Protein AF-A0AAW4VIT5-F1 (afdb_monomer)

Solvent-accessible surface area (backbone atoms only — not comparable to full-atom values): 4441 Å² total; per-residue (Å²): 111,73,70,60,55,52,50,55,50,50,54,52,49,54,52,50,51,52,40,51,52,53,27,50,51,50,42,68,75,44,63,64,66,90,77,83,92,70,62,59,65,63,69,28,66,69,78,78,84,42,30,68,60,56,68,69,66,43,60,72,61,35,51,55,49,29,52,55,48,17,53,78,67,78,32,78

pLDDT: mean 91.98, std 7.08, range [62.72, 98.38]

Sequence (76 aa):
MRKVNRIYRKIANQRLDSLHKKSTEIANQYGIVCVEDLDMKAIGNKGFGNGKATFDNGYGMFLNMLDYKLKERGKY

Structure (mmCIF, N/CA/C/O backbone):
data_AF-A0AAW4VIT5-F1
#
_entry.id   AF-A0AAW4VIT5-F1
#
loop_
_atom_site.group_PDB
_atom_site.id
_atom_site.type_symbol
_atom_site.label_atom_id
_atom_site.label_alt_id
_atom_site.label_comp_id
_atom_site.label_asym_id
_atom_site.label_entity_id
_atom_site.label_seq_id
_atom_site.pdbx_PDB_ins_code
_atom_site.Cartn_x
_atom_site.Cartn_y
_atom_site.Cartn_z
_atom_site.occupancy
_atom_site.B_iso_or_equiv
_atom_site.auth_seq_id
_atom_site.auth_comp_id
_atom_site.auth_asym_id
_atom_site.auth_atom_id
_atom_site.pdbx_PDB_model_num
ATOM 1 N N . MET A 1 1 ? 28.862 -3.977 -9.044 1.00 62.72 1 MET A N 1
ATOM 2 C CA . MET A 1 1 ? 27.582 -4.419 -8.433 1.00 62.72 1 MET A CA 1
ATOM 3 C C . MET A 1 1 ? 27.092 -3.589 -7.237 1.00 62.72 1 MET A C 1
ATOM 5 O O . MET A 1 1 ? 25.922 -3.232 -7.224 1.00 62.72 1 MET A O 1
ATOM 9 N N . ARG A 1 2 ? 27.928 -3.209 -6.251 1.00 83.75 2 ARG A N 1
ATOM 10 C CA . ARG A 1 2 ? 27.463 -2.509 -5.022 1.00 83.75 2 ARG A CA 1
ATOM 11 C C . ARG A 1 2 ? 26.710 -1.182 -5.256 1.00 83.75 2 ARG A C 1
ATOM 13 O O . ARG A 1 2 ? 25.712 -0.930 -4.588 1.00 83.75 2 ARG A O 1
ATOM 20 N N . LYS A 1 3 ? 27.151 -0.346 -6.210 1.00 87.88 3 LYS A N 1
ATOM 21 C CA . LYS A 1 3 ? 26.486 0.937 -6.537 1.00 87.88 3 LYS A CA 1
ATOM 22 C C . LYS A 1 3 ? 25.060 0.745 -7.069 1.00 87.88 3 LYS A C 1
ATOM 24 O O . LYS A 1 3 ? 24.154 1.433 -6.614 1.00 87.88 3 LYS A O 1
ATOM 29 N N . VAL A 1 4 ? 24.872 -0.206 -7.981 1.00 92.62 4 VAL A N 1
ATOM 30 C CA . VAL A 1 4 ? 23.578 -0.501 -8.614 1.00 92.62 4 VAL A CA 1
ATOM 31 C C . VAL A 1 4 ? 22.586 -1.028 -7.574 1.00 92.62 4 VAL A C 1
ATOM 33 O O . VAL A 1 4 ? 21.505 -0.465 -7.420 1.00 92.62 4 VAL A O 1
ATOM 36 N N . ASN A 1 5 ? 22.999 -1.994 -6.749 1.00 94.81 5 ASN A N 1
ATOM 37 C CA . ASN A 1 5 ? 22.163 -2.524 -5.665 1.00 94.81 5 ASN A CA 1
ATOM 38 C C . ASN A 1 5 ? 21.735 -1.435 -4.668 1.00 94.81 5 ASN A C 1
ATOM 40 O O . ASN A 1 5 ? 20.602 -1.441 -4.189 1.00 94.81 5 ASN A O 1
ATOM 44 N N . ARG A 1 6 ? 22.616 -0.467 -4.375 1.00 95.75 6 ARG A N 1
ATOM 45 C CA . ARG A 1 6 ? 22.292 0.663 -3.492 1.00 95.75 6 ARG A CA 1
ATOM 46 C C . ARG A 1 6 ? 21.183 1.545 -4.071 1.00 95.75 6 ARG A C 1
ATOM 48 O O . ARG A 1 6 ? 20.322 1.993 -3.320 1.00 95.75 6 ARG A O 1
ATOM 55 N N . ILE A 1 7 ? 21.199 1.789 -5.381 1.00 96.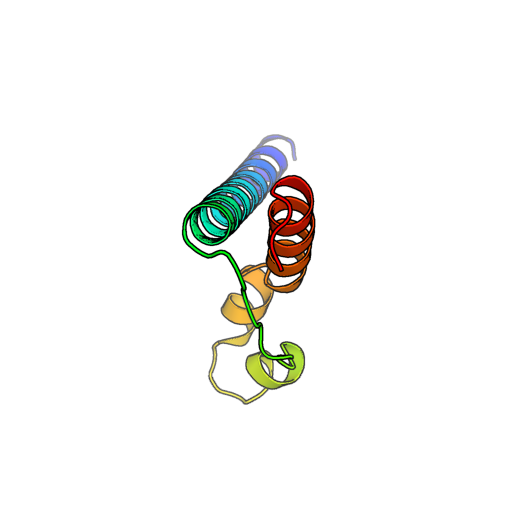12 7 ILE A N 1
ATOM 56 C CA . ILE A 1 7 ? 20.174 2.592 -6.061 1.00 96.12 7 ILE A CA 1
ATOM 57 C C . ILE A 1 7 ? 18.835 1.853 -6.056 1.00 96.12 7 ILE A C 1
ATOM 59 O O . ILE A 1 7 ? 17.844 2.427 -5.612 1.00 96.12 7 ILE A O 1
ATOM 63 N N . TYR A 1 8 ? 18.810 0.575 -6.445 1.00 93.94 8 TYR A N 1
ATOM 64 C CA . TYR A 1 8 ? 17.581 -0.227 -6.404 1.00 93.94 8 TYR A CA 1
ATOM 65 C C . TYR A 1 8 ? 16.986 -0.304 -4.995 1.00 93.94 8 TYR A C 1
ATOM 67 O O . TYR A 1 8 ? 15.784 -0.108 -4.830 1.00 93.94 8 TYR A O 1
ATOM 75 N N . ARG A 1 9 ? 17.821 -0.483 -3.962 1.00 96.38 9 ARG A N 1
ATOM 76 C CA . ARG A 1 9 ? 17.366 -0.452 -2.565 1.00 96.38 9 ARG A CA 1
ATOM 77 C C . ARG A 1 9 ? 16.770 0.902 -2.183 1.00 96.38 9 ARG A C 1
ATOM 79 O O . ARG A 1 9 ? 15.740 0.942 -1.521 1.00 96.38 9 ARG A O 1
ATOM 86 N N . LYS A 1 10 ? 17.390 2.010 -2.602 1.00 96.69 10 LYS A N 1
ATOM 87 C CA . LYS A 1 10 ? 16.856 3.355 -2.349 1.00 96.69 10 LYS A CA 1
ATOM 88 C C . LYS A 1 10 ? 15.479 3.536 -2.996 1.00 96.69 10 LYS A C 1
ATOM 90 O O . LYS A 1 10 ? 14.575 4.019 -2.325 1.00 96.69 10 LYS A O 1
ATOM 95 N N . ILE A 1 11 ? 15.314 3.112 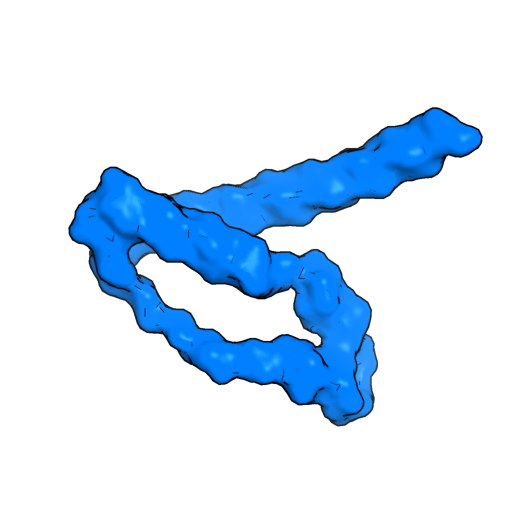-4.251 1.00 94.06 11 ILE A N 1
ATOM 96 C CA . ILE A 1 11 ? 14.037 3.189 -4.981 1.00 94.06 11 ILE A CA 1
ATOM 97 C C . ILE A 1 11 ? 12.962 2.346 -4.282 1.00 94.06 11 ILE A C 1
ATOM 99 O O . ILE A 1 11 ? 11.860 2.834 -4.038 1.00 94.06 11 ILE A O 1
ATOM 103 N N . ALA A 1 12 ? 13.290 1.106 -3.907 1.00 94.00 12 ALA A N 1
ATOM 104 C CA . ALA A 1 12 ? 12.372 0.227 -3.187 1.00 94.00 12 ALA A CA 1
ATOM 105 C C . ALA A 1 12 ? 11.944 0.829 -1.838 1.00 94.00 12 ALA A C 1
ATOM 107 O O . ALA A 1 12 ? 10.757 0.854 -1.524 1.00 94.00 12 ALA A O 1
ATOM 108 N N 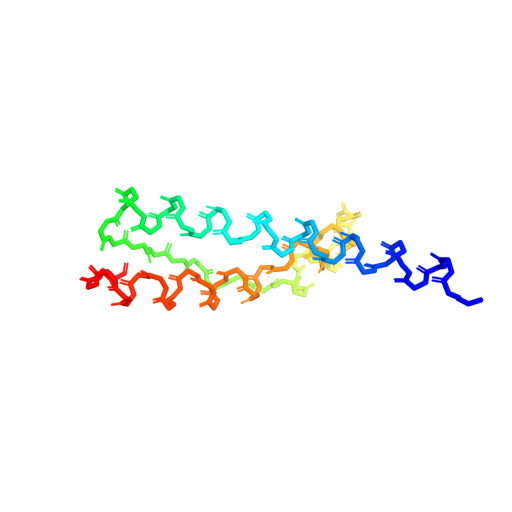. ASN A 1 13 ? 12.889 1.391 -1.077 1.00 96.31 13 ASN A N 1
ATOM 109 C CA . ASN A 1 13 ? 12.597 2.036 0.202 1.00 96.31 13 ASN A CA 1
ATOM 110 C C . ASN A 1 13 ? 11.730 3.292 0.046 1.00 96.31 13 ASN A C 1
ATOM 112 O O . ASN A 1 13 ? 10.852 3.517 0.867 1.00 96.31 13 ASN A O 1
ATOM 116 N N . GLN A 1 14 ? 11.950 4.103 -0.994 1.00 96.00 14 GLN A N 1
ATOM 117 C CA . GLN A 1 14 ? 11.115 5.279 -1.268 1.00 96.00 14 GLN A CA 1
ATOM 118 C C . GLN A 1 14 ? 9.673 4.882 -1.593 1.00 96.00 14 GLN A C 1
ATOM 120 O O . GLN A 1 14 ? 8.733 5.501 -1.098 1.00 96.00 14 GLN A O 1
ATOM 125 N N . ARG A 1 15 ? 9.494 3.820 -2.386 1.00 94.75 15 ARG A N 1
ATOM 126 C CA . ARG A 1 15 ? 8.174 3.255 -2.677 1.00 94.75 15 ARG A CA 1
ATOM 127 C C . ARG A 1 15 ? 7.500 2.765 -1.397 1.00 94.75 15 ARG A C 1
ATOM 129 O O . ARG A 1 15 ? 6.375 3.158 -1.119 1.00 94.75 15 ARG A O 1
ATOM 136 N N . LEU A 1 16 ? 8.213 1.975 -0.595 1.00 96.69 16 LEU A N 1
ATOM 137 C CA . LEU A 1 16 ? 7.724 1.454 0.681 1.00 96.69 16 LEU A CA 1
ATOM 138 C C . LEU A 1 16 ? 7.295 2.577 1.640 1.00 96.69 16 LEU A C 1
ATOM 140 O O . LEU A 1 16 ? 6.214 2.520 2.218 1.00 96.69 16 LEU A O 1
ATOM 144 N N . ASP A 1 17 ? 8.129 3.606 1.783 1.00 97.88 17 ASP A N 1
ATOM 145 C CA . ASP A 1 17 ? 7.858 4.771 2.628 1.00 97.88 17 ASP A CA 1
ATOM 146 C C . ASP A 1 17 ? 6.592 5.513 2.176 1.00 97.88 17 ASP A C 1
ATOM 148 O O . ASP A 1 17 ? 5.732 5.832 2.997 1.00 97.88 17 ASP A O 1
ATOM 152 N N . SER A 1 18 ? 6.424 5.711 0.865 1.00 97.06 18 SER A N 1
ATOM 153 C CA . SER A 1 18 ? 5.211 6.312 0.303 1.00 97.06 18 SER A CA 1
ATOM 154 C C . SER A 1 18 ? 3.957 5.489 0.623 1.00 97.06 18 SER A C 1
ATOM 156 O O . SER A 1 18 ? 2.968 6.049 1.105 1.00 97.06 18 SER A O 1
ATOM 158 N N . LEU A 1 19 ? 4.010 4.163 0.446 1.00 97.81 19 LEU A N 1
ATOM 159 C CA . LEU A 1 19 ? 2.886 3.273 0.757 1.00 97.81 19 LEU A CA 1
ATOM 160 C C . LEU A 1 19 ? 2.542 3.278 2.248 1.00 97.81 19 LEU A C 1
ATOM 162 O O . LEU A 1 19 ? 1.363 3.339 2.613 1.00 97.81 19 LEU A O 1
ATOM 166 N N . HIS A 1 20 ? 3.549 3.271 3.125 1.00 98.19 20 HIS A N 1
ATOM 167 C CA . HIS A 1 20 ? 3.319 3.364 4.562 1.00 98.19 20 HIS A CA 1
ATOM 168 C C . HIS A 1 20 ? 2.696 4.704 4.947 1.00 98.19 20 HIS A C 1
ATOM 170 O O . HIS A 1 20 ? 1.738 4.718 5.717 1.00 98.19 20 HIS A O 1
ATOM 176 N N . LYS A 1 21 ? 3.193 5.822 4.416 1.00 98.38 21 LYS A N 1
ATOM 177 C CA . LYS A 1 21 ? 2.627 7.144 4.702 1.00 98.38 21 LYS A CA 1
ATOM 178 C C . LYS A 1 21 ? 1.164 7.220 4.284 1.00 98.38 21 LYS A C 1
ATOM 180 O O . LYS A 1 21 ? 0.331 7.598 5.103 1.00 98.38 21 LYS A O 1
ATOM 185 N N . LYS A 1 22 ? 0.836 6.774 3.067 1.00 97.94 22 LYS A N 1
ATOM 186 C CA . LYS A 1 22 ? -0.538 6.836 2.553 1.00 97.94 22 LYS A CA 1
ATOM 187 C C . LYS A 1 22 ? -1.502 5.933 3.322 1.00 97.94 22 LYS A C 1
ATOM 189 O O . LYS A 1 22 ? -2.589 6.369 3.685 1.00 97.94 22 LYS A O 1
ATOM 194 N N . SER A 1 23 ? -1.101 4.697 3.616 1.00 97.88 23 SER A N 1
ATOM 195 C CA . SER A 1 23 ? -1.934 3.775 4.405 1.00 97.88 23 SER A CA 1
ATOM 196 C C . SER A 1 23 ? -2.155 4.283 5.834 1.00 97.88 23 SER A C 1
ATOM 198 O O . SER A 1 23 ? -3.265 4.186 6.345 1.00 97.88 23 SER A O 1
ATOM 200 N N . THR A 1 24 ? -1.139 4.885 6.469 1.00 98.12 24 THR A N 1
ATOM 201 C CA . THR A 1 24 ? -1.295 5.522 7.791 1.00 98.12 24 THR A CA 1
ATOM 202 C C . THR A 1 24 ? -2.231 6.722 7.733 1.00 98.12 24 THR A C 1
ATOM 204 O O . THR A 1 24 ? -3.070 6.875 8.613 1.00 98.12 24 THR A O 1
ATOM 207 N N . GLU A 1 25 ? -2.091 7.575 6.717 1.00 98.25 25 GLU A N 1
ATOM 208 C CA . GLU A 1 25 ? -2.948 8.746 6.526 1.00 98.25 25 GLU A CA 1
ATOM 209 C C . GLU A 1 25 ? -4.427 8.337 6.458 1.00 98.25 25 GLU A C 1
ATOM 211 O O . GLU A 1 25 ? -5.237 8.835 7.239 1.00 98.25 25 GLU A O 1
ATOM 216 N N . ILE A 1 26 ? -4.757 7.372 5.596 1.00 97.69 26 ILE A N 1
ATOM 217 C CA . ILE A 1 26 ? -6.128 6.870 5.423 1.00 97.69 26 ILE A CA 1
ATOM 218 C C . ILE A 1 26 ? -6.639 6.231 6.720 1.00 97.69 26 ILE A C 1
ATOM 220 O O . ILE A 1 26 ? -7.716 6.587 7.196 1.00 97.69 26 ILE A O 1
ATOM 224 N N . ALA A 1 27 ? -5.851 5.345 7.338 1.00 97.62 27 ALA A N 1
ATOM 225 C CA . ALA A 1 27 ? -6.233 4.685 8.585 1.00 97.62 27 ALA A CA 1
ATOM 226 C C . ALA A 1 27 ? -6.404 5.665 9.760 1.00 97.62 27 ALA A C 1
ATOM 228 O O . ALA A 1 27 ? -7.130 5.374 10.710 1.00 97.62 27 ALA A O 1
ATOM 229 N N . ASN A 1 28 ? -5.763 6.836 9.728 1.00 97.38 28 ASN A N 1
ATOM 230 C CA . ASN A 1 28 ? -5.979 7.884 10.723 1.00 97.38 28 ASN A CA 1
ATOM 231 C C . ASN A 1 28 ? -7.272 8.668 10.448 1.00 97.38 28 ASN A C 1
ATOM 233 O O . ASN A 1 28 ? -8.021 8.923 11.388 1.00 97.38 28 ASN A O 1
ATOM 237 N N . GLN A 1 29 ? -7.547 9.005 9.185 1.00 97.69 29 GLN A N 1
ATOM 238 C CA . GLN A 1 29 ? -8.666 9.868 8.785 1.00 97.69 29 GLN A CA 1
ATOM 239 C C . GLN 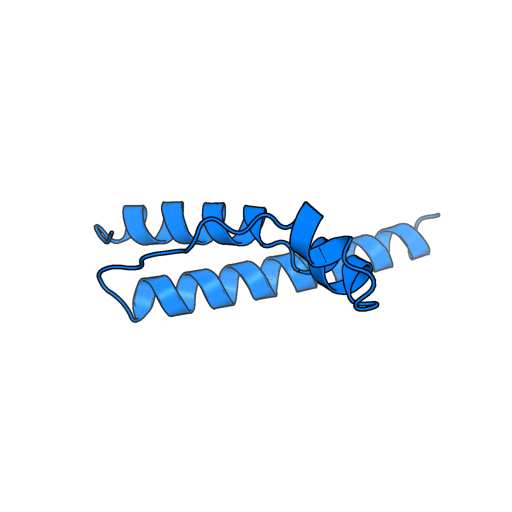A 1 29 ? -10.033 9.177 8.840 1.00 97.69 29 GLN A C 1
ATOM 241 O O . GLN A 1 29 ? -11.002 9.782 9.291 1.00 97.69 29 GLN A O 1
ATOM 246 N N . TYR A 1 30 ? -10.122 7.918 8.413 1.00 96.31 30 TYR A N 1
ATOM 247 C CA . TYR A 1 30 ? -11.403 7.224 8.241 1.00 96.31 30 TYR A CA 1
ATOM 248 C C . TYR A 1 30 ? -11.592 6.138 9.293 1.00 96.31 30 TYR A C 1
ATOM 250 O O . TYR A 1 30 ? -10.612 5.585 9.782 1.00 96.31 30 TYR A O 1
ATOM 258 N N . GLY A 1 31 ? -12.838 5.867 9.688 1.00 90.81 31 GLY A N 1
ATOM 259 C CA . GLY A 1 31 ? -13.185 4.757 10.587 1.00 90.81 31 GLY A CA 1
ATOM 260 C C . GLY A 1 31 ? -13.575 3.469 9.856 1.00 90.81 31 GLY A C 1
ATOM 261 O O . GLY A 1 31 ? -13.476 2.395 10.443 1.00 90.81 31 GLY A O 1
ATOM 262 N N . ILE A 1 32 ? -14.008 3.601 8.598 1.00 94.69 32 ILE A N 1
ATOM 263 C CA . ILE A 1 32 ? -14.380 2.509 7.697 1.00 94.69 32 ILE A CA 1
ATOM 264 C C . ILE A 1 32 ? -13.782 2.811 6.319 1.00 94.69 32 ILE A C 1
ATOM 266 O O . ILE A 1 32 ? -13.945 3.932 5.826 1.00 94.69 32 ILE A O 1
ATOM 270 N N . VAL A 1 33 ? -13.108 1.844 5.700 1.00 95.75 33 VAL A N 1
ATOM 271 C CA . VAL A 1 33 ? -12.514 1.975 4.367 1.00 95.75 33 VAL A CA 1
ATOM 272 C C . VAL A 1 33 ? -12.893 0.783 3.494 1.00 95.75 33 VAL A C 1
ATOM 274 O O . VAL A 1 33 ? -12.420 -0.330 3.686 1.00 95.75 33 VAL A O 1
ATOM 277 N N . CYS A 1 34 ? -13.698 1.034 2.464 1.00 93.94 34 CYS A N 1
ATOM 278 C CA . CYS A 1 34 ? -14.013 0.037 1.445 1.00 93.94 34 CYS A CA 1
ATOM 279 C C . CYS A 1 34 ? -13.038 0.171 0.276 1.00 93.94 34 CYS A C 1
ATOM 281 O O . CYS A 1 34 ? -12.804 1.278 -0.215 1.00 93.94 34 CYS A O 1
ATOM 283 N N . VAL A 1 35 ? -12.495 -0.951 -0.193 1.00 92.56 35 VAL A N 1
ATOM 284 C CA . VAL A 1 35 ? -11.613 -0.977 -1.360 1.00 92.56 35 VAL A CA 1
ATOM 285 C C . VAL A 1 35 ? -12.193 -1.896 -2.424 1.00 92.56 35 VAL A C 1
ATOM 287 O O . VAL A 1 35 ? -12.600 -3.015 -2.125 1.00 92.56 35 VAL A O 1
ATOM 290 N N . GLU A 1 36 ? -12.245 -1.409 -3.661 1.00 90.69 36 GLU A N 1
ATOM 291 C CA . GLU A 1 36 ? -12.669 -2.202 -4.812 1.00 90.69 36 GLU A CA 1
ATOM 292 C C . GLU A 1 36 ? -11.635 -3.287 -5.134 1.00 90.69 36 GLU A C 1
ATOM 294 O O . GLU A 1 36 ? -10.429 -3.030 -5.120 1.00 90.69 36 GLU A O 1
ATOM 299 N N . ASP A 1 37 ? -12.106 -4.493 -5.457 1.00 88.44 37 ASP A N 1
ATOM 300 C CA . ASP A 1 37 ? -11.241 -5.553 -5.970 1.00 88.44 37 ASP A CA 1
ATOM 301 C C . ASP A 1 37 ? -10.881 -5.252 -7.431 1.00 88.44 37 ASP A C 1
ATOM 303 O O . ASP A 1 37 ? -11.680 -5.429 -8.355 1.00 88.44 37 ASP A O 1
ATOM 307 N N . LEU A 1 38 ? -9.679 -4.713 -7.628 1.00 87.31 38 LEU A N 1
ATOM 308 C CA . LEU A 1 38 ? -9.172 -4.325 -8.937 1.00 87.31 38 LEU A CA 1
ATOM 309 C C . LEU A 1 38 ? -8.307 -5.436 -9.535 1.00 87.31 38 LEU A C 1
ATOM 311 O O . LEU A 1 38 ? -7.241 -5.769 -9.009 1.00 87.31 38 LEU A O 1
ATOM 315 N N . ASP A 1 39 ? -8.684 -5.920 -10.722 1.00 87.69 39 ASP A N 1
ATOM 316 C CA . ASP A 1 39 ? -7.801 -6.768 -11.525 1.00 87.69 39 ASP A CA 1
ATOM 317 C C . ASP A 1 39 ? -6.653 -5.932 -12.116 1.00 87.69 39 ASP A C 1
ATOM 319 O O . ASP A 1 39 ? -6.708 -5.392 -13.227 1.00 87.69 39 ASP A O 1
ATOM 323 N N . MET A 1 40 ? -5.565 -5.851 -11.352 1.00 87.38 40 MET A N 1
ATOM 324 C CA . MET A 1 40 ? -4.351 -5.125 -11.719 1.00 87.38 40 MET A CA 1
ATOM 325 C C . MET A 1 40 ? -3.713 -5.641 -13.015 1.00 87.38 40 MET A C 1
ATOM 327 O O . MET A 1 40 ? -3.082 -4.863 -13.737 1.00 87.38 40 MET A O 1
ATOM 331 N N . LYS A 1 41 ? -3.879 -6.931 -13.347 1.00 86.62 41 LYS A N 1
ATOM 332 C CA . LYS A 1 41 ? -3.365 -7.487 -14.607 1.00 86.62 41 LYS A CA 1
ATOM 333 C C . LYS A 1 41 ? -4.194 -6.971 -15.772 1.00 86.62 41 LYS A C 1
ATOM 335 O O . LYS A 1 41 ? -3.624 -6.519 -16.762 1.00 86.62 41 LYS A O 1
ATOM 340 N N . ALA A 1 42 ? -5.518 -6.977 -15.639 1.00 87.19 42 ALA A N 1
ATOM 341 C CA . ALA A 1 42 ? -6.398 -6.397 -16.645 1.00 87.19 42 ALA A CA 1
ATOM 342 C C . ALA A 1 42 ? -6.129 -4.894 -16.831 1.00 87.19 42 ALA A C 1
ATOM 344 O O . ALA A 1 42 ? -6.075 -4.425 -17.966 1.00 87.19 42 ALA A O 1
ATOM 345 N N . ILE A 1 43 ? -5.896 -4.140 -15.751 1.00 86.94 43 ILE A N 1
ATOM 346 C CA . ILE A 1 43 ? -5.582 -2.702 -15.827 1.00 86.94 43 ILE A CA 1
ATOM 347 C C . ILE A 1 43 ? -4.244 -2.454 -16.537 1.00 86.94 43 ILE A C 1
ATOM 349 O O . ILE A 1 43 ? -4.140 -1.515 -17.325 1.00 86.94 43 ILE A O 1
ATOM 353 N N . GLY A 1 44 ? -3.227 -3.284 -16.286 1.00 87.19 44 GLY A N 1
ATOM 354 C CA . GLY A 1 44 ? -1.902 -3.131 -16.892 1.00 87.19 44 GLY A CA 1
ATOM 355 C C . GLY A 1 44 ? -1.789 -3.614 -18.344 1.00 87.19 44 GLY A C 1
ATOM 356 O O . GLY A 1 44 ? -0.921 -3.131 -19.071 1.00 87.19 44 GLY A O 1
ATOM 357 N N . ASN A 1 45 ? -2.654 -4.537 -18.780 1.00 80.88 45 ASN A N 1
ATOM 358 C CA . ASN A 1 45 ? -2.531 -5.228 -20.073 1.00 80.88 45 ASN A CA 1
ATOM 359 C C . ASN A 1 45 ? -3.403 -4.656 -21.206 1.00 80.88 45 ASN A C 1
ATOM 361 O O . ASN A 1 45 ? -3.267 -5.082 -22.350 1.00 80.88 45 ASN A O 1
ATOM 365 N N . LYS A 1 46 ? -4.292 -3.692 -20.943 1.00 68.44 46 LYS A N 1
ATOM 366 C CA . LYS A 1 46 ? -5.312 -3.228 -21.910 1.00 68.44 46 LYS A CA 1
ATOM 367 C C . LYS A 1 46 ? -4.828 -2.239 -22.992 1.00 68.44 46 LYS A C 1
ATOM 369 O O . LYS A 1 46 ? -5.624 -1.482 -23.531 1.00 68.44 46 LYS A O 1
ATOM 374 N N . GLY A 1 47 ? -3.536 -2.207 -23.324 1.00 69.94 47 GLY A N 1
ATOM 375 C CA . GLY A 1 47 ? -3.020 -1.332 -24.393 1.00 69.94 47 GLY A CA 1
ATOM 376 C C . GLY A 1 47 ? -3.003 0.171 -24.063 1.00 69.94 47 GLY A C 1
ATOM 377 O O . GLY A 1 47 ? -2.637 0.975 -24.912 1.00 69.94 47 GLY A O 1
ATOM 378 N N . PHE A 1 48 ? -3.317 0.560 -22.822 1.00 76.19 48 PHE A N 1
ATOM 379 C CA . PHE A 1 48 ? -3.289 1.953 -22.349 1.00 76.19 48 PHE A CA 1
ATOM 380 C C . PHE A 1 48 ? -1.873 2.523 -22.131 1.00 76.19 48 PHE A C 1
ATOM 382 O O . PHE A 1 48 ? -1.727 3.657 -21.687 1.00 76.19 48 PHE A O 1
ATOM 389 N N . GLY A 1 49 ? -0.813 1.739 -22.364 1.00 81.56 49 GLY A N 1
ATOM 390 C CA . GLY A 1 49 ? 0.575 2.166 -22.131 1.00 81.56 49 GLY A CA 1
ATOM 391 C C . GLY A 1 49 ? 0.950 2.364 -20.653 1.00 81.56 49 GLY A C 1
ATOM 392 O O . GLY A 1 49 ? 2.032 2.859 -20.351 1.00 81.56 49 GLY A O 1
ATOM 393 N N . ASN A 1 50 ? 0.087 1.958 -19.717 1.00 86.38 50 ASN A N 1
ATOM 394 C CA . ASN A 1 50 ? 0.237 2.173 -18.274 1.00 86.38 50 ASN A CA 1
ATOM 395 C C . ASN A 1 50 ? 0.778 0.952 -17.507 1.00 86.38 50 ASN A C 1
ATOM 397 O O . ASN A 1 50 ? 0.994 1.056 -16.303 1.00 86.38 50 ASN A O 1
ATOM 401 N N . GLY A 1 51 ? 1.034 -0.185 -18.165 1.00 87.62 51 GLY A N 1
ATOM 402 C CA . GLY A 1 51 ? 1.394 -1.443 -17.497 1.00 87.62 51 GLY A CA 1
ATOM 403 C C . GLY A 1 51 ? 2.540 -1.313 -16.493 1.00 87.62 51 GLY A C 1
ATOM 404 O O . GLY A 1 51 ? 2.409 -1.738 -15.346 1.00 87.62 51 GLY A O 1
ATOM 405 N N . LYS A 1 52 ? 3.631 -0.632 -16.867 1.00 87.62 52 LYS A N 1
ATOM 406 C CA . LYS A 1 52 ? 4.757 -0.392 -15.950 1.00 87.62 52 LYS A CA 1
ATOM 407 C C . LYS A 1 52 ? 4.325 0.385 -14.703 1.00 87.62 52 LYS A C 1
ATOM 409 O O . LYS A 1 52 ? 4.683 -0.008 -13.601 1.00 87.62 52 LYS A O 1
ATOM 414 N N . ALA A 1 53 ? 3.552 1.459 -14.867 1.00 87.69 53 ALA A N 1
ATOM 415 C CA . ALA A 1 53 ? 3.066 2.265 -13.749 1.00 87.69 53 ALA A CA 1
ATOM 416 C C . ALA A 1 53 ? 2.113 1.468 -12.843 1.00 87.69 53 ALA A C 1
ATOM 418 O O . ALA A 1 53 ? 2.230 1.540 -11.621 1.00 87.69 53 ALA A O 1
ATOM 419 N N . THR A 1 54 ? 1.234 0.658 -13.437 1.00 88.69 54 THR A N 1
ATOM 420 C CA . THR A 1 54 ? 0.304 -0.222 -12.719 1.00 88.69 54 THR A CA 1
ATOM 421 C C . THR A 1 54 ? 1.043 -1.242 -11.858 1.00 88.69 54 THR A C 1
ATOM 423 O O . THR A 1 54 ? 0.694 -1.424 -10.698 1.00 88.69 54 THR A O 1
ATOM 426 N N . PHE A 1 55 ? 2.096 -1.877 -12.376 1.00 87.75 55 PHE A N 1
ATOM 427 C CA . PHE A 1 55 ? 2.865 -2.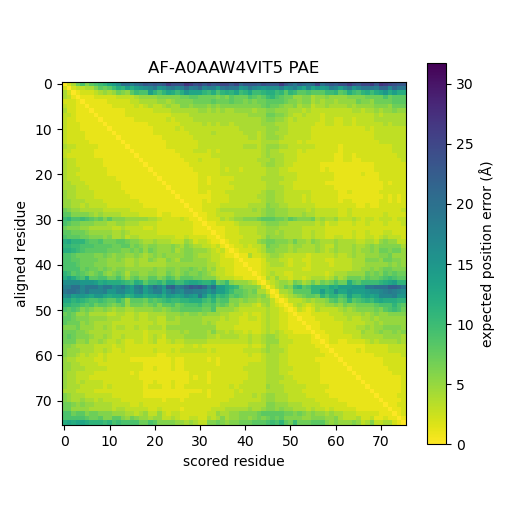854 -11.598 1.00 87.75 55 PHE A CA 1
ATOM 428 C C . PHE A 1 55 ? 3.858 -2.209 -10.617 1.00 87.75 5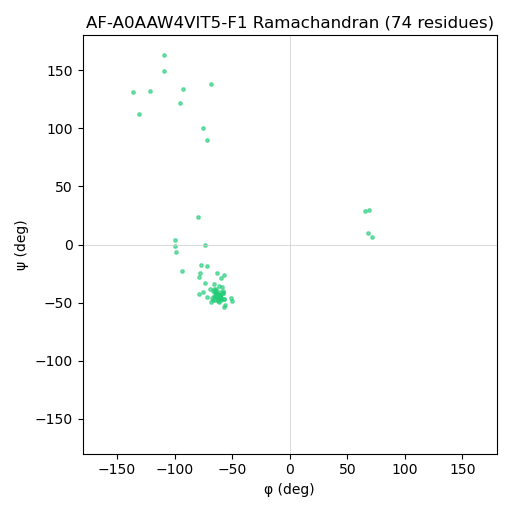5 PHE A C 1
ATOM 430 O O . PHE A 1 55 ? 4.145 -2.783 -9.567 1.00 87.75 55 PHE A O 1
ATOM 437 N N . ASP A 1 56 ? 4.363 -1.007 -10.911 1.00 88.56 56 ASP A N 1
ATOM 438 C CA . ASP A 1 56 ? 5.286 -0.293 -10.022 1.00 88.56 56 ASP A CA 1
ATOM 439 C C . ASP A 1 56 ? 4.597 0.366 -8.815 1.00 88.56 56 ASP A C 1
ATOM 441 O O . ASP A 1 56 ? 5.286 0.691 -7.845 1.00 88.56 56 ASP A O 1
ATOM 445 N N . ASN A 1 57 ? 3.272 0.558 -8.837 1.00 88.94 57 ASN A N 1
ATOM 446 C CA . ASN A 1 57 ? 2.556 1.273 -7.774 1.00 88.94 57 ASN A CA 1
ATOM 447 C C . ASN A 1 57 ? 2.448 0.497 -6.446 1.00 88.94 57 ASN A C 1
ATOM 449 O O . ASN A 1 57 ? 2.213 1.107 -5.409 1.00 88.94 57 ASN A O 1
ATOM 453 N N . GLY A 1 58 ? 2.650 -0.826 -6.452 1.00 90.88 58 GLY A N 1
ATOM 454 C CA . GLY A 1 58 ? 2.626 -1.654 -5.244 1.00 90.88 58 GLY A CA 1
ATOM 455 C C . GLY A 1 58 ? 1.249 -1.809 -4.582 1.00 90.88 58 GLY A C 1
ATOM 456 O O . GLY A 1 58 ? 1.191 -2.003 -3.370 1.00 90.88 58 GLY A O 1
ATOM 457 N N . TYR A 1 59 ? 0.156 -1.754 -5.349 1.00 92.88 59 TYR A N 1
ATOM 458 C CA . TYR A 1 59 ? -1.221 -1.783 -4.837 1.00 92.88 59 TYR A CA 1
ATOM 459 C C . TYR A 1 59 ? -1.512 -2.924 -3.849 1.00 92.88 59 TYR A C 1
ATOM 461 O O . 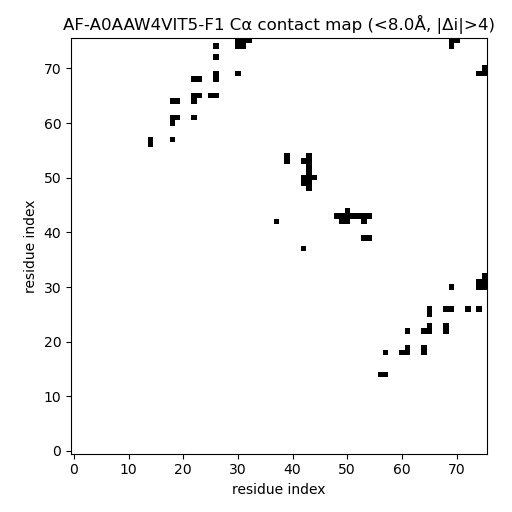TYR A 1 59 ? -1.988 -2.669 -2.749 1.00 92.88 59 TYR A O 1
ATOM 469 N N . GLY A 1 60 ? -1.139 -4.169 -4.162 1.00 93.06 60 GLY A N 1
ATOM 470 C CA . GLY A 1 60 ? -1.367 -5.293 -3.240 1.00 93.06 60 GLY A CA 1
ATOM 471 C C . GLY A 1 60 ? -0.639 -5.137 -1.896 1.00 93.06 60 GLY A C 1
ATOM 472 O O . GLY A 1 60 ? -1.176 -5.466 -0.843 1.00 93.06 60 GLY A O 1
ATOM 473 N N . MET A 1 61 ? 0.568 -4.562 -1.908 1.00 94.81 61 MET A N 1
ATOM 474 C CA . MET A 1 61 ? 1.309 -4.273 -0.678 1.00 94.81 61 MET A CA 1
ATOM 475 C C . MET A 1 61 ? 0.645 -3.150 0.124 1.00 94.81 61 MET A C 1
ATOM 477 O O . MET A 1 61 ? 0.589 -3.217 1.349 1.00 94.81 61 MET A O 1
ATOM 481 N N . PHE A 1 62 ? 0.121 -2.139 -0.566 1.00 96.50 62 PHE A N 1
ATOM 482 C CA . PHE A 1 62 ? -0.651 -1.070 0.049 1.00 96.50 62 PHE A CA 1
ATOM 483 C C . PHE A 1 62 ? -1.912 -1.594 0.748 1.00 96.50 62 PHE A C 1
ATOM 485 O O . PHE A 1 62 ? -2.154 -1.192 1.883 1.00 96.50 62 PHE A O 1
ATOM 492 N N . LEU A 1 63 ? -2.663 -2.516 0.131 1.00 96.12 63 LEU A N 1
ATOM 493 C CA . LEU A 1 63 ? -3.850 -3.123 0.750 1.00 96.12 63 LEU A CA 1
ATOM 494 C C . LEU A 1 63 ? -3.502 -3.864 2.039 1.00 96.12 63 LEU A C 1
ATOM 496 O O . LEU A 1 63 ? -4.130 -3.622 3.064 1.00 96.12 63 LEU A O 1
ATOM 500 N N . ASN A 1 64 ? -2.439 -4.675 2.020 1.00 96.31 64 ASN A N 1
ATOM 501 C CA . ASN A 1 64 ? -1.951 -5.338 3.230 1.00 96.31 64 ASN A CA 1
ATOM 502 C C . ASN A 1 64 ? -1.590 -4.318 4.320 1.00 96.31 64 ASN A C 1
ATOM 504 O O . ASN A 1 64 ? -1.911 -4.522 5.488 1.00 96.31 64 ASN A O 1
ATOM 508 N N . MET A 1 65 ? -0.935 -3.210 3.943 1.00 97.75 65 MET A N 1
ATOM 509 C CA . MET A 1 65 ? -0.574 -2.156 4.891 1.00 97.75 65 MET A CA 1
ATOM 510 C C . MET A 1 65 ? -1.772 -1.425 5.480 1.00 97.75 65 MET A C 1
ATOM 512 O O . MET A 1 65 ? -1.753 -1.049 6.649 1.00 97.75 65 MET A O 1
ATOM 516 N N . LEU A 1 66 ? -2.775 -1.166 4.654 1.00 97.56 66 LEU A N 1
ATOM 517 C CA . LEU A 1 66 ? -3.996 -0.501 5.062 1.00 97.56 66 LEU A CA 1
ATOM 518 C C . LEU A 1 66 ? -4.797 -1.391 6.020 1.00 97.56 66 LEU A C 1
ATOM 520 O O . LEU A 1 66 ? -5.173 -0.923 7.091 1.00 97.56 66 LEU A O 1
ATOM 524 N N . ASP A 1 67 ? -4.952 -2.673 5.681 1.00 96.75 67 ASP A N 1
ATOM 525 C CA . ASP A 1 67 ? -5.673 -3.667 6.479 1.00 96.75 67 ASP A CA 1
ATOM 526 C C . ASP A 1 67 ? -5.103 -3.793 7.900 1.00 96.75 67 ASP A C 1
ATOM 528 O O . ASP A 1 67 ? -5.825 -3.592 8.879 1.00 96.75 67 ASP A O 1
ATOM 532 N N . TYR A 1 68 ? -3.791 -4.034 8.048 1.00 97.81 68 TYR A N 1
ATOM 533 C CA . TYR A 1 68 ? -3.223 -4.182 9.394 1.00 97.81 68 TYR A CA 1
ATOM 534 C C . TYR A 1 68 ? -3.305 -2.878 10.205 1.00 97.81 68 TYR A C 1
ATOM 536 O O . TYR A 1 68 ? -3.532 -2.920 11.412 1.00 97.81 68 TYR A O 1
ATOM 544 N N . LYS A 1 69 ? -3.180 -1.707 9.565 1.00 97.94 69 LYS A N 1
ATOM 545 C CA . LYS A 1 69 ? -3.244 -0.409 10.261 1.00 97.94 69 LYS A CA 1
ATOM 546 C C . LYS A 1 69 ? -4.647 -0.025 10.702 1.00 97.94 69 LYS A C 1
ATOM 548 O O . LYS A 1 69 ? -4.775 0.653 11.724 1.00 97.94 69 LYS A O 1
ATOM 553 N N . LEU A 1 70 ? -5.669 -0.403 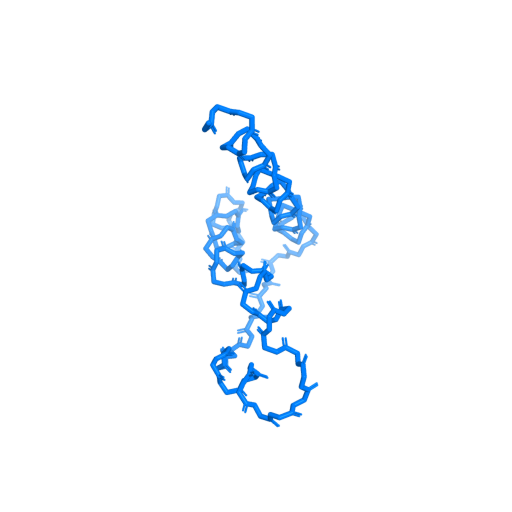9.935 1.00 97.50 70 LEU A N 1
ATOM 554 C CA . LEU A 1 70 ? -7.067 -0.246 10.330 1.00 97.50 70 LEU A CA 1
ATOM 555 C C . LEU A 1 70 ? -7.368 -1.152 11.525 1.00 97.50 70 LEU A C 1
ATOM 557 O O . LEU A 1 70 ? -7.832 -0.660 12.554 1.00 97.50 70 LEU A O 1
ATOM 561 N N . LYS A 1 71 ? -6.962 -2.426 11.452 1.00 96.62 71 LYS A N 1
ATOM 562 C CA . LYS A 1 71 ? -7.105 -3.395 12.550 1.00 96.62 71 LYS A CA 1
ATOM 563 C C . LYS A 1 71 ? -6.433 -2.934 13.843 1.00 96.62 71 LYS A C 1
ATOM 565 O O . LYS A 1 71 ? -7.070 -2.949 14.891 1.00 96.62 71 LYS A O 1
ATOM 570 N N . GLU A 1 72 ? -5.194 -2.443 13.776 1.00 96.75 72 GLU A N 1
ATOM 571 C CA . GLU A 1 72 ? -4.472 -1.877 14.933 1.00 96.75 72 GLU A CA 1
ATOM 572 C C . GLU A 1 72 ? -5.213 -0.711 15.607 1.00 96.75 72 GLU A C 1
ATOM 574 O O . GLU A 1 72 ? -5.010 -0.444 16.788 1.00 96.75 72 GLU A O 1
ATOM 579 N N . ARG A 1 73 ? -6.062 -0.000 14.859 1.00 96.44 73 ARG A N 1
ATOM 580 C CA . ARG A 1 73 ? -6.839 1.149 15.340 1.00 96.44 73 ARG A CA 1
ATOM 581 C C . ARG A 1 73 ? -8.285 0.788 15.688 1.00 96.44 73 ARG A C 1
ATOM 583 O O . ARG A 1 73 ? -9.050 1.692 16.010 1.00 96.44 73 ARG A O 1
ATOM 590 N N . GLY A 1 74 ? -8.668 -0.489 15.606 1.00 95.44 74 GLY A N 1
ATOM 591 C CA . GLY A 1 74 ? -10.050 -0.935 15.815 1.00 95.44 74 GLY A CA 1
ATOM 592 C C . GLY A 1 74 ? -11.025 -0.419 14.751 1.00 95.44 74 GLY A C 1
ATOM 593 O O . GLY A 1 74 ? -12.193 -0.181 15.051 1.00 95.44 74 GLY A O 1
ATOM 594 N N . LYS A 1 75 ? -10.527 -0.186 13.535 1.00 95.12 75 LYS A N 1
ATOM 595 C CA . LYS A 1 75 ? -11.264 0.352 12.386 1.00 95.12 75 LYS A CA 1
ATOM 596 C C . LYS A 1 75 ? -11.482 -0.728 11.329 1.00 95.12 75 LYS A C 1
ATOM 598 O O . LYS A 1 75 ? -10.800 -1.756 11.354 1.00 95.12 75 LYS A O 1
ATOM 603 N N . TYR A 1 76 ? -12.415 -0.467 10.416 1.00 85.88 76 TYR A N 1
ATOM 604 C CA . TYR A 1 76 ? -12.844 -1.406 9.377 1.00 85.88 76 TYR A CA 1
ATOM 605 C C . TYR A 1 76 ? -12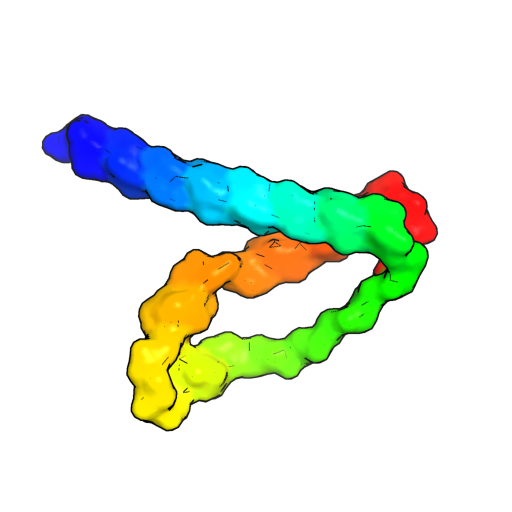.463 -0.947 7.975 1.00 85.88 76 TYR A C 1
ATOM 607 O O . TYR A 1 76 ? -12.221 0.266 7.785 1.00 85.88 76 TYR A O 1
#

Foldseek 3Di:
DVVVVVVVVVLVVVLVVVLLVVLLVDLVPDQEDDDDDDPLVCVLPVPPVCNVVSVSNCVVVSVVSNVVSSVVVVGD

Organism: NCBI:txid1982626

Radius of gyration: 15.1 Å; Cα contacts (8 Å, |Δi|>4): 43; chains: 1; bounding box: 42×17×40 Å

Secondary structure (DSSP, 8-state):
-HHHHHHHHHHHHHHHHHHHHHHHHHHHH-S--------HHHHHHSSSS-HHHHHHT-HHHHHHHHHHHHHHTT--

Nearest PDB structures (foldseek):
  7lqw-assembly1_A  TM=3.139E-01  e=8.030E+00  Severe acute respiratory syndrome coronavirus 2

Mean predicted aligned error: 4.26 Å

InterPro domains:
  IPR001959 Probable transposase, IS891/IS1136/IS1341 [PF01385] (2-42)